Protein AF-A0A973PZE2-F1 (afdb_monomer_lite)

Secondary structure (DSSP, 8-state):
-HHHHHHHHHTTS-HHHHHHHH--STT-HHHHHHHHHHHT-------S----SPP--EEETTEEESSS--PPP-S-HHHH--

Sequence (82 aa):
MLGELREKARARLDPVHWDYFEGGAGDETAVAENVRAFARLALLPRVLRGAGPPDLAVELPGARAATPVLVAPTAFHRLAHP

Structure (mmCIF, N/CA/C/O backbone):
data_AF-A0A973PZE2-F1
#
_entry.id   AF-A0A973PZE2-F1
#
loop_
_atom_site.group_PDB
_atom_site.id
_atom_site.type_symbol
_atom_site.label_atom_id
_atom_site.label_alt_id
_atom_site.label_comp_id
_atom_site.label_asym_id
_atom_site.label_entity_id
_atom_site.label_seq_id
_atom_site.pdbx_PDB_ins_code
_atom_s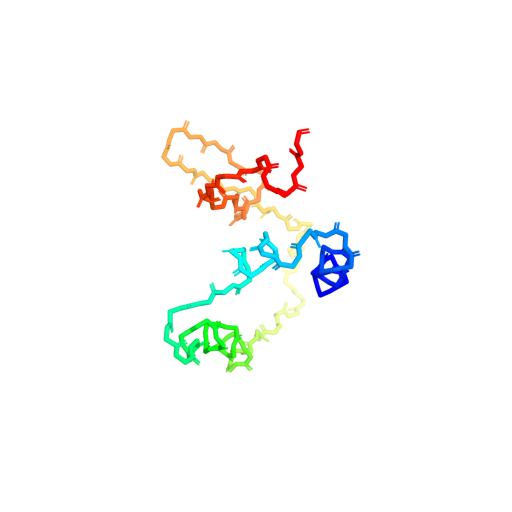ite.Cartn_x
_atom_site.Cartn_y
_atom_site.Cartn_z
_atom_site.occupancy
_atom_site.B_iso_or_equiv
_atom_site.auth_seq_id
_atom_site.auth_comp_id
_atom_site.auth_asym_id
_atom_site.auth_atom_id
_atom_site.pdbx_PDB_model_num
ATOM 1 N N . MET A 1 1 ? -12.155 0.066 -5.394 1.00 72.00 1 MET A N 1
ATOM 2 C CA . MET A 1 1 ? -11.448 1.352 -5.169 1.00 72.00 1 MET A CA 1
ATOM 3 C C . MET A 1 1 ? -9.979 1.336 -5.618 1.00 72.00 1 MET A C 1
ATOM 5 O O . MET A 1 1 ? -9.718 1.883 -6.675 1.00 72.00 1 MET A O 1
ATOM 9 N N . LEU A 1 2 ? -9.014 0.708 -4.917 1.00 88.00 2 LEU A N 1
ATOM 10 C CA . LEU A 1 2 ? -7.594 0.732 -5.354 1.00 88.00 2 LEU A CA 1
ATOM 11 C C . LEU A 1 2 ? -7.338 -0.032 -6.667 1.00 88.00 2 LEU A C 1
ATOM 13 O O . LEU A 1 2 ? -6.674 0.491 -7.555 1.00 88.00 2 LEU A O 1
ATOM 17 N N . GLY A 1 3 ? -7.926 -1.223 -6.830 1.00 92.19 3 GLY A N 1
ATOM 18 C CA . GLY A 1 3 ? -7.834 -1.977 -8.088 1.00 92.19 3 GLY A CA 1
ATOM 19 C C . GLY A 1 3 ? -8.427 -1.224 -9.287 1.00 92.19 3 GLY A C 1
ATOM 20 O O . GLY A 1 3 ? -7.862 -1.234 -10.368 1.00 92.19 3 GLY A O 1
ATOM 21 N N . GLU A 1 4 ? -9.512 -0.471 -9.091 1.00 96.62 4 GLU A N 1
ATOM 22 C CA . GLU A 1 4 ? -10.075 0.377 -10.153 1.00 96.62 4 GLU A CA 1
ATOM 23 C C . GLU A 1 4 ? -9.146 1.537 -10.531 1.00 96.62 4 GLU A C 1
ATOM 25 O O . GLU A 1 4 ? -9.081 1.914 -11.699 1.00 96.62 4 GLU A O 1
ATOM 30 N N . LEU A 1 5 ? -8.437 2.127 -9.561 1.00 95.69 5 LEU A N 1
ATOM 31 C CA . LEU A 1 5 ? -7.448 3.173 -9.836 1.00 95.69 5 LEU A CA 1
ATOM 32 C C . LEU A 1 5 ? -6.261 2.614 -10.622 1.00 95.69 5 LEU A C 1
ATOM 34 O O . LEU A 1 5 ? -5.824 3.249 -11.578 1.00 95.69 5 LEU A O 1
ATOM 38 N N . ARG A 1 6 ? -5.804 1.410 -10.266 1.00 95.69 6 ARG A N 1
ATOM 39 C CA . ARG A 1 6 ? -4.776 0.665 -10.998 1.00 95.69 6 ARG A CA 1
ATOM 40 C C . ARG A 1 6 ? -5.177 0.447 -12.460 1.00 95.69 6 ARG A C 1
ATOM 42 O O . ARG A 1 6 ? -4.424 0.822 -13.350 1.00 95.69 6 ARG A O 1
ATOM 49 N N . GLU A 1 7 ? -6.379 -0.067 -12.721 1.00 97.12 7 GLU A N 1
ATOM 50 C CA . GLU A 1 7 ? -6.852 -0.289 -14.098 1.00 97.12 7 GLU A CA 1
ATOM 51 C C . GLU A 1 7 ? -7.006 1.020 -14.885 1.00 97.12 7 GLU A C 1
ATOM 53 O O . GLU A 1 7 ? -6.644 1.098 -16.059 1.00 97.12 7 GLU A O 1
ATOM 58 N N . LYS A 1 8 ? -7.482 2.093 -14.239 1.00 96.69 8 LYS A N 1
ATOM 59 C CA . LYS A 1 8 ? -7.536 3.423 -14.866 1.00 96.69 8 LYS A CA 1
ATOM 60 C C . LYS A 1 8 ? -6.148 3.962 -15.203 1.00 96.69 8 LYS A C 1
ATOM 62 O O . LYS A 1 8 ? -6.006 4.612 -16.234 1.00 96.69 8 LYS A O 1
ATOM 67 N N . ALA A 1 9 ? -5.151 3.731 -14.351 1.00 96.31 9 ALA A N 1
ATOM 68 C CA . ALA A 1 9 ? -3.771 4.116 -14.621 1.00 96.31 9 ALA A CA 1
ATOM 69 C C . ALA A 1 9 ? -3.202 3.305 -15.793 1.00 96.31 9 ALA A C 1
ATOM 71 O O . ALA A 1 9 ? -2.707 3.901 -16.745 1.00 96.31 9 ALA A O 1
ATOM 72 N N . ARG A 1 10 ? -3.391 1.980 -15.797 1.00 97.06 10 ARG A N 1
ATOM 73 C CA . ARG A 1 10 ? -2.993 1.098 -16.904 1.00 97.06 10 ARG A CA 1
ATOM 74 C C . ARG A 1 10 ? -3.576 1.527 -18.249 1.00 97.06 10 ARG A C 1
ATOM 76 O O . ARG A 1 10 ? -2.894 1.462 -19.260 1.00 97.06 10 ARG A O 1
ATOM 83 N N . ALA A 1 11 ? -4.826 1.985 -18.261 1.00 97.25 11 ALA A N 1
ATOM 84 C CA . ALA A 1 11 ? -5.490 2.450 -19.477 1.00 97.25 11 ALA A CA 1
ATOM 85 C C . ALA A 1 11 ? -5.036 3.845 -19.957 1.00 97.25 11 ALA A C 1
ATOM 87 O O . ALA A 1 11 ? -5.357 4.226 -21.080 1.00 97.25 11 ALA A O 1
ATOM 88 N N . ARG A 1 12 ? -4.367 4.638 -19.109 1.00 96.50 12 ARG A N 1
ATOM 89 C CA . ARG A 1 12 ? -4.003 6.039 -19.396 1.00 96.50 12 ARG A CA 1
ATOM 90 C C . ARG A 1 12 ? -2.513 6.264 -19.603 1.00 96.50 12 ARG A C 1
ATOM 92 O O . ARG A 1 12 ? -2.150 7.214 -20.289 1.00 96.50 12 ARG A O 1
ATOM 99 N N . LEU A 1 13 ? -1.673 5.472 -18.948 1.00 97.38 13 LEU A N 1
ATOM 100 C CA . LEU A 1 13 ? -0.229 5.628 -19.013 1.00 97.38 13 LEU A CA 1
ATOM 101 C C . LEU A 1 13 ? 0.321 5.027 -20.303 1.00 97.38 13 LEU A C 1
ATOM 103 O O . LEU A 1 13 ? -0.205 4.039 -20.815 1.00 97.38 13 LEU A O 1
ATOM 107 N N . ASP A 1 14 ? 1.403 5.625 -20.802 1.00 97.44 14 ASP A N 1
ATOM 108 C CA . ASP A 1 14 ? 2.231 4.965 -21.808 1.00 97.44 14 ASP A CA 1
ATOM 109 C C . ASP A 1 14 ? 2.684 3.596 -21.261 1.00 97.44 14 ASP A C 1
ATOM 111 O O . ASP A 1 14 ? 3.038 3.525 -20.078 1.00 97.44 14 ASP A O 1
ATOM 115 N N . PRO A 1 15 ? 2.682 2.517 -22.066 1.00 97.12 15 PRO A N 1
ATOM 116 C CA . PRO A 1 15 ? 3.050 1.183 -21.595 1.00 97.12 15 PRO A CA 1
ATOM 117 C C . PRO A 1 15 ? 4.405 1.130 -20.880 1.00 97.12 15 PRO A C 1
ATOM 119 O O . PRO A 1 15 ? 4.526 0.462 -19.857 1.00 97.12 15 PRO A O 1
ATOM 122 N N . VAL A 1 16 ? 5.401 1.891 -21.345 1.00 96.94 16 VAL A N 1
ATOM 123 C CA . VAL A 1 16 ? 6.731 1.922 -20.717 1.00 96.94 16 VAL A CA 1
ATOM 124 C C . VAL A 1 16 ? 6.673 2.587 -19.341 1.00 96.94 16 VAL A C 1
ATOM 126 O O . VAL A 1 16 ? 7.345 2.160 -18.403 1.00 96.94 16 VAL A O 1
ATOM 129 N N . HIS A 1 17 ? 5.857 3.631 -19.190 1.00 97.19 17 HIS A N 1
ATOM 130 C CA . HIS A 1 17 ? 5.664 4.291 -17.898 1.00 97.19 17 HIS A CA 1
ATOM 131 C C . HIS A 1 17 ? 4.845 3.421 -16.944 1.00 97.19 17 HIS A C 1
ATOM 133 O O . HIS A 1 17 ? 5.125 3.399 -15.749 1.00 97.19 17 HIS A O 1
ATOM 139 N N . TRP A 1 18 ? 3.843 2.703 -17.459 1.00 97.50 18 TRP A N 1
ATOM 140 C CA . TRP A 1 18 ? 3.082 1.727 -16.685 1.00 97.50 18 TRP A CA 1
ATOM 141 C C . TRP A 1 18 ? 4.007 0.660 -16.096 1.00 97.50 18 TRP A C 1
ATOM 143 O O . TRP A 1 18 ? 3.990 0.460 -14.883 1.00 97.50 18 TRP A O 1
ATOM 153 N N . ASP A 1 19 ? 4.866 0.060 -16.921 1.00 96.25 19 ASP A N 1
ATOM 154 C CA . ASP A 1 19 ? 5.809 -0.971 -16.482 1.00 96.25 19 ASP A CA 1
ATOM 155 C C . ASP A 1 19 ? 6.804 -0.438 -15.437 1.00 96.25 19 ASP A C 1
ATOM 157 O O . ASP A 1 19 ? 7.158 -1.159 -14.508 1.00 96.25 19 ASP A O 1
ATOM 161 N N . TYR A 1 20 ? 7.202 0.840 -15.517 1.00 96.62 20 TYR A N 1
ATOM 162 C CA . TYR A 1 20 ? 8.055 1.466 -14.498 1.00 96.62 20 TYR A CA 1
ATOM 163 C C . TYR A 1 20 ? 7.405 1.496 -13.104 1.00 96.62 20 TYR A C 1
ATOM 165 O O . TYR A 1 20 ? 8.084 1.274 -12.102 1.00 96.62 20 TYR A O 1
ATOM 173 N N . PHE A 1 21 ? 6.107 1.805 -13.027 1.00 96.62 21 PHE A N 1
ATOM 174 C CA . PHE A 1 21 ? 5.396 1.903 -11.747 1.00 96.62 21 PHE A CA 1
ATOM 175 C C . PHE A 1 21 ? 4.873 0.560 -11.247 1.00 96.62 21 PHE A C 1
ATOM 177 O O . PHE A 1 21 ? 4.783 0.356 -10.038 1.00 96.62 21 PHE A O 1
ATOM 184 N N . GLU A 1 22 ? 4.477 -0.315 -12.166 1.00 96.06 22 GLU A N 1
ATOM 185 C CA . GLU A 1 22 ? 3.870 -1.598 -11.841 1.00 96.06 22 GLU A CA 1
ATOM 186 C C . GLU A 1 22 ? 4.910 -2.692 -11.575 1.00 96.06 22 GLU A C 1
ATOM 188 O O . GLU A 1 22 ? 4.663 -3.585 -10.765 1.00 96.06 22 GLU A O 1
ATOM 193 N N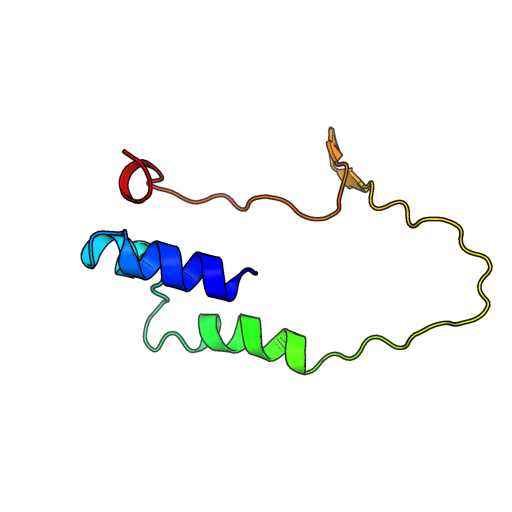 . GLY A 1 23 ? 6.064 -2.613 -12.239 1.00 95.50 23 GLY A N 1
ATOM 194 C CA . GLY A 1 23 ? 7.066 -3.668 -12.250 1.00 95.50 23 GLY A CA 1
ATOM 195 C C . GLY A 1 23 ? 7.740 -3.917 -10.901 1.00 95.50 23 GLY A C 1
ATOM 196 O O . GLY A 1 23 ? 8.012 -3.010 -10.109 1.00 95.50 23 GLY A O 1
ATOM 197 N N . GLY A 1 24 ? 8.060 -5.186 -10.664 1.00 96.62 24 GLY A N 1
ATOM 198 C CA . GLY A 1 24 ? 8.861 -5.660 -9.542 1.00 96.62 24 GLY A CA 1
ATOM 199 C C . GLY A 1 24 ? 10.252 -6.143 -9.960 1.00 96.62 24 GLY A C 1
ATOM 200 O O . GLY A 1 24 ? 10.659 -6.080 -11.116 1.00 96.62 24 GLY A O 1
ATOM 201 N N . ALA A 1 25 ? 11.013 -6.656 -8.994 1.00 97.62 25 ALA A N 1
ATOM 202 C CA . ALA A 1 25 ? 12.306 -7.274 -9.274 1.00 97.62 25 ALA A CA 1
ATOM 203 C C . ALA A 1 25 ? 12.140 -8.729 -9.746 1.00 97.62 25 ALA A C 1
ATOM 205 O O . ALA A 1 25 ? 11.455 -9.515 -9.086 1.00 97.62 25 ALA A O 1
ATOM 206 N N . GLY A 1 26 ? 12.841 -9.101 -10.824 1.00 97.19 26 GLY A N 1
ATOM 207 C CA . GLY A 1 26 ? 12.883 -10.474 -11.341 1.00 97.19 26 GLY A CA 1
ATOM 208 C C . GLY A 1 26 ? 11.488 -11.009 -11.664 1.00 97.19 26 GLY A C 1
ATOM 209 O O . GLY A 1 26 ? 10.698 -10.319 -12.292 1.00 97.19 26 GLY A O 1
ATOM 210 N N . ASP A 1 27 ? 11.167 -12.203 -11.167 1.00 97.44 27 ASP A N 1
ATOM 211 C CA . ASP A 1 27 ? 9.851 -12.841 -11.345 1.00 97.44 27 ASP A CA 1
ATOM 212 C C . ASP A 1 27 ? 8.734 -12.215 -10.480 1.00 97.44 27 ASP A C 1
ATOM 214 O O . ASP A 1 27 ? 7.684 -12.822 -10.271 1.00 97.44 27 ASP A O 1
ATOM 218 N N . GLU A 1 28 ? 8.984 -11.049 -9.874 1.00 97.62 28 GLU A N 1
ATOM 219 C CA . GLU A 1 28 ? 8.024 -10.246 -9.098 1.00 97.62 28 GLU A CA 1
ATOM 220 C C . GLU A 1 28 ? 7.372 -10.977 -7.912 1.00 97.62 28 GLU A C 1
ATOM 222 O O . GLU A 1 28 ? 6.380 -10.526 -7.330 1.00 97.62 28 GLU A O 1
ATOM 227 N N . THR A 1 29 ? 7.970 -12.093 -7.488 1.00 98.19 29 THR A N 1
ATOM 228 C CA . THR A 1 29 ? 7.422 -12.960 -6.437 1.00 98.19 29 THR A CA 1
ATOM 229 C C . THR A 1 29 ? 7.230 -12.192 -5.131 1.00 98.19 29 THR A C 1
ATOM 231 O O . THR A 1 29 ? 6.211 -12.357 -4.465 1.00 98.19 29 THR A O 1
ATOM 234 N N . ALA A 1 30 ? 8.168 -11.303 -4.790 1.00 97.88 30 ALA A N 1
ATOM 235 C CA . ALA A 1 30 ? 8.083 -10.478 -3.589 1.00 97.88 30 ALA A CA 1
ATOM 236 C C . ALA A 1 30 ? 6.915 -9.476 -3.636 1.00 97.88 30 ALA A C 1
ATOM 238 O O . ALA A 1 30 ? 6.211 -9.316 -2.642 1.00 97.88 30 ALA A O 1
ATOM 239 N N . VAL A 1 31 ? 6.667 -8.834 -4.784 1.00 96.88 31 VAL A N 1
ATOM 240 C CA . VAL A 1 31 ? 5.559 -7.875 -4.941 1.00 96.88 31 VAL A CA 1
ATOM 241 C C . VAL A 1 31 ? 4.218 -8.594 -4.800 1.00 96.88 31 VAL A C 1
ATOM 243 O O . VAL A 1 31 ? 3.353 -8.149 -4.042 1.00 96.88 31 VAL A O 1
ATOM 246 N N . ALA A 1 32 ? 4.073 -9.754 -5.447 1.00 96.50 32 ALA A N 1
ATOM 247 C CA . ALA A 1 32 ? 2.878 -10.581 -5.317 1.00 96.50 32 ALA A CA 1
ATOM 248 C C . ALA A 1 32 ? 2.673 -11.082 -3.875 1.00 96.50 32 ALA A C 1
ATOM 250 O O . ALA A 1 32 ? 1.550 -11.080 -3.361 1.00 96.50 32 ALA A O 1
ATOM 251 N N . GLU A 1 33 ? 3.748 -11.498 -3.204 1.00 98.19 33 GLU A N 1
ATOM 252 C CA . GLU A 1 33 ? 3.686 -12.031 -1.844 1.00 98.19 33 GLU A CA 1
ATOM 253 C C . GLU A 1 33 ? 3.360 -10.959 -0.799 1.00 98.19 33 GLU A C 1
ATOM 255 O O . GLU A 1 33 ? 2.576 -11.228 0.110 1.00 98.19 33 GLU A O 1
ATOM 260 N N . ASN A 1 34 ? 3.851 -9.726 -0.962 1.00 96.88 34 ASN A N 1
ATOM 261 C CA . ASN A 1 34 ? 3.512 -8.606 -0.079 1.00 96.88 34 ASN A CA 1
ATOM 262 C C . ASN A 1 34 ? 1.993 -8.392 0.025 1.00 96.88 34 ASN A C 1
ATOM 264 O O . ASN A 1 34 ? 1.477 -8.151 1.114 1.00 96.88 34 ASN A O 1
ATOM 268 N N . VAL A 1 35 ? 1.262 -8.526 -1.089 1.00 95.12 35 VAL A N 1
ATOM 269 C CA . VAL A 1 35 ? -0.206 -8.412 -1.107 1.00 95.12 35 VAL A CA 1
ATOM 270 C C . VAL A 1 35 ? -0.863 -9.653 -0.500 1.00 95.12 35 VAL A C 1
ATOM 272 O O . VAL A 1 35 ? -1.753 -9.536 0.346 1.00 95.12 35 VAL A O 1
ATOM 275 N N . ARG A 1 36 ? -0.419 -10.854 -0.895 1.00 97.56 36 ARG A N 1
ATOM 276 C CA . ARG A 1 36 ? -0.977 -12.124 -0.391 1.00 97.56 36 ARG A CA 1
ATOM 277 C C . ARG A 1 36 ? -0.798 -12.290 1.114 1.00 97.56 36 ARG A C 1
ATOM 279 O O . ARG A 1 36 ? -1.645 -12.910 1.756 1.00 97.56 36 ARG A O 1
ATOM 286 N N . ALA A 1 37 ? 0.259 -11.719 1.686 1.00 98.31 37 ALA A N 1
ATOM 287 C CA . ALA A 1 37 ? 0.535 -11.790 3.112 1.00 98.31 37 ALA A CA 1
ATOM 288 C C . ALA A 1 37 ? -0.606 -11.253 3.976 1.00 98.31 37 ALA A C 1
ATOM 290 O O . ALA A 1 37 ? -0.970 -11.886 4.969 1.00 98.31 37 ALA A O 1
ATOM 291 N N . PHE A 1 38 ? -1.235 -10.151 3.566 1.00 97.00 38 PHE A N 1
ATOM 292 C CA . PHE A 1 38 ? -2.357 -9.574 4.304 1.00 97.00 38 PHE A CA 1
ATOM 293 C C . PHE A 1 38 ? -3.596 -10.473 4.303 1.00 97.00 38 PHE A C 1
ATOM 295 O O . PHE A 1 38 ? -4.311 -10.512 5.299 1.00 97.00 38 PHE A O 1
ATOM 302 N N . ALA A 1 39 ? -3.826 -11.249 3.238 1.00 96.12 39 ALA A N 1
ATOM 303 C CA . ALA A 1 39 ? -4.966 -12.165 3.152 1.00 96.12 39 ALA A CA 1
ATOM 304 C C . ALA A 1 39 ? -4.873 -13.350 4.130 1.00 96.12 39 ALA A C 1
ATOM 306 O O . ALA A 1 39 ? -5.874 -14.014 4.391 1.00 96.12 39 ALA A O 1
ATOM 307 N N . ARG A 1 40 ? -3.684 -13.619 4.689 1.00 97.69 40 ARG A N 1
ATOM 308 C CA . ARG A 1 40 ? -3.494 -14.643 5.728 1.00 97.69 40 ARG A CA 1
ATOM 309 C C . ARG A 1 40 ? -3.891 -14.171 7.124 1.00 97.69 40 ARG A C 1
ATOM 311 O O . ARG A 1 40 ? -3.964 -14.990 8.037 1.00 97.69 40 ARG A O 1
ATOM 318 N N . LEU A 1 41 ? -4.106 -12.871 7.311 1.00 97.88 41 LEU A N 1
ATOM 319 C CA . LEU A 1 41 ? -4.454 -12.285 8.598 1.00 97.88 41 LEU A CA 1
ATOM 320 C C . LEU A 1 41 ? -5.961 -12.041 8.670 1.00 97.88 41 LEU A C 1
ATOM 322 O O . LEU A 1 41 ? -6.563 -11.497 7.747 1.00 97.88 41 LEU A O 1
ATOM 326 N N . ALA A 1 42 ? -6.563 -12.402 9.800 1.00 97.62 42 ALA A N 1
ATOM 327 C CA . ALA A 1 42 ? -7.953 -12.093 10.101 1.00 97.62 42 ALA A CA 1
ATOM 328 C C . ALA A 1 42 ? -8.026 -11.114 11.276 1.00 97.62 42 ALA A C 1
ATOM 330 O O . ALA A 1 42 ? -7.337 -11.279 12.284 1.00 97.62 42 ALA A O 1
ATOM 331 N N . LEU A 1 43 ? -8.891 -10.107 11.163 1.00 96.12 43 LEU A N 1
ATOM 332 C CA . LEU A 1 43 ? -9.248 -9.255 12.293 1.00 96.12 43 LEU A CA 1
ATOM 333 C C . LEU A 1 43 ? -10.326 -9.960 13.114 1.00 96.12 43 LEU A C 1
ATOM 335 O O . LEU A 1 43 ? -11.338 -10.375 12.557 1.00 96.12 43 LEU A O 1
ATOM 339 N N . LEU A 1 44 ? -10.134 -10.065 14.431 1.00 96.38 44 LEU A N 1
ATOM 340 C CA . LEU A 1 44 ? -11.161 -10.554 15.351 1.00 96.38 44 LEU A CA 1
ATOM 341 C C . LEU A 1 44 ? -12.046 -9.377 15.802 1.00 96.38 44 LEU A C 1
ATOM 343 O O . LEU A 1 44 ? -11.580 -8.550 16.594 1.00 96.38 44 LEU A O 1
ATOM 347 N N . PRO A 1 45 ? -13.310 -9.273 15.350 1.00 93.06 45 PRO A N 1
ATOM 348 C CA . PRO A 1 45 ? -14.169 -8.160 15.730 1.00 93.06 45 PRO A CA 1
ATOM 349 C C . PRO A 1 45 ? -14.505 -8.210 17.224 1.00 93.06 45 PRO A C 1
ATOM 351 O O . PRO A 1 45 ? -14.846 -9.258 17.771 1.00 93.06 45 PRO A O 1
ATOM 354 N N . ARG A 1 46 ? -14.433 -7.060 17.899 1.00 92.06 46 ARG A N 1
ATOM 355 C CA . ARG A 1 46 ? -14.763 -6.916 19.325 1.00 92.06 46 ARG A CA 1
ATOM 356 C C . ARG A 1 46 ? -16.054 -6.109 19.451 1.00 92.06 46 ARG A C 1
ATOM 358 O O . ARG A 1 46 ? -16.044 -4.901 19.237 1.00 92.06 46 ARG A O 1
ATOM 365 N N . VAL A 1 47 ? -17.155 -6.774 19.794 1.00 92.62 47 VAL A N 1
ATOM 366 C CA . VAL A 1 47 ? -18.491 -6.153 19.880 1.00 92.62 47 VAL A CA 1
ATOM 367 C C . VAL A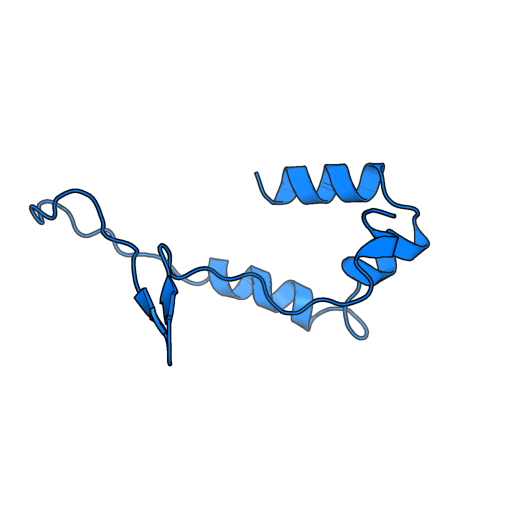 1 47 ? -18.791 -5.578 21.269 1.00 92.62 47 VAL A C 1
ATOM 369 O O . VAL A 1 47 ? -18.112 -5.905 22.242 1.00 92.62 47 VAL A O 1
ATOM 372 N N . LEU A 1 48 ? -19.806 -4.705 21.349 1.00 91.88 48 LEU A N 1
ATOM 373 C CA 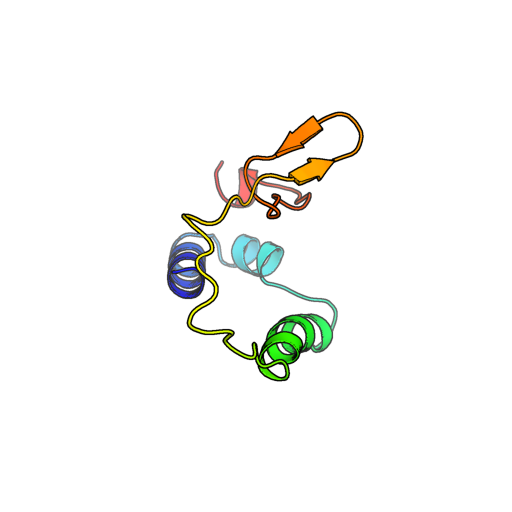. LEU A 1 48 ? -20.315 -4.089 22.589 1.00 91.88 48 LEU A CA 1
ATOM 374 C C . LEU A 1 48 ? -19.249 -3.338 23.413 1.00 91.88 48 LEU A C 1
ATOM 376 O O . LEU A 1 48 ? -19.278 -3.333 24.639 1.00 91.88 48 LEU A O 1
ATOM 380 N N . ARG A 1 49 ? -18.282 -2.695 22.744 1.00 89.56 49 ARG A N 1
ATOM 381 C CA . ARG A 1 49 ? -17.160 -2.010 23.413 1.00 89.56 49 ARG A CA 1
ATOM 382 C C . ARG A 1 49 ? -17.451 -0.576 23.853 1.00 89.56 49 ARG A C 1
ATOM 384 O O . ARG A 1 49 ? -16.633 -0.023 24.576 1.00 89.56 49 ARG A O 1
ATOM 391 N N . GLY A 1 50 ? -18.554 0.029 23.405 1.00 84.25 50 GLY A N 1
ATOM 392 C CA . GLY A 1 50 ? -18.880 1.429 23.714 1.00 84.25 50 GLY A CA 1
ATOM 393 C C . GLY A 1 50 ? -17.824 2.437 23.243 1.00 84.25 50 GLY A C 1
ATOM 394 O O . GLY A 1 50 ? -17.829 3.578 23.691 1.00 84.25 50 GLY A O 1
ATOM 395 N N . ALA A 1 51 ? -16.903 2.022 22.367 1.00 78.62 51 ALA A N 1
ATOM 396 C CA . ALA A 1 51 ? -15.951 2.922 21.742 1.00 78.62 51 ALA A CA 1
ATOM 397 C C . ALA A 1 51 ? -16.750 3.811 20.787 1.00 78.62 51 ALA A C 1
ATOM 399 O O . ALA A 1 51 ? -17.459 3.290 19.927 1.00 78.62 51 ALA A O 1
ATOM 400 N N . GLY A 1 52 ? -16.703 5.126 20.992 1.00 87.38 52 GLY A N 1
ATOM 401 C CA . GLY A 1 52 ? -17.307 6.101 20.087 1.00 87.38 52 GLY A CA 1
ATOM 402 C C . GLY A 1 52 ? -16.679 6.059 18.681 1.00 87.38 52 GLY A C 1
ATOM 403 O O . GLY A 1 52 ? -16.075 5.055 18.295 1.00 87.38 52 GLY A O 1
ATOM 404 N N . PRO A 1 53 ? -16.802 7.130 17.880 1.00 90.94 53 PRO A N 1
ATOM 405 C CA . PRO A 1 53 ? -16.153 7.165 16.572 1.00 90.94 53 PRO A CA 1
ATOM 406 C C . PRO A 1 53 ? -14.638 6.914 16.711 1.00 90.94 53 PRO A C 1
ATOM 408 O O . PRO A 1 53 ? -14.027 7.421 17.655 1.00 90.94 53 PRO A O 1
ATOM 411 N N . PRO A 1 54 ? -14.027 6.121 15.811 1.00 91.50 54 PRO A N 1
ATOM 412 C CA . PRO A 1 54 ? -12.602 5.831 15.885 1.00 91.50 54 PRO A CA 1
ATOM 413 C C . PRO A 1 54 ? -11.785 7.104 15.638 1.00 91.50 54 PRO A C 1
ATOM 415 O O . PRO A 1 54 ? -11.985 7.781 14.631 1.00 91.50 54 PRO A O 1
ATOM 418 N N . ASP A 1 55 ? -10.841 7.397 16.534 1.00 94.56 55 ASP A N 1
ATOM 419 C CA . ASP A 1 55 ? -9.772 8.360 16.272 1.00 94.56 55 ASP A CA 1
ATOM 420 C C . ASP A 1 55 ? -8.609 7.624 15.596 1.00 94.56 55 ASP A C 1
ATOM 422 O O . ASP A 1 55 ? -8.073 6.657 16.139 1.00 94.56 55 ASP A O 1
ATOM 426 N N . LEU A 1 56 ? -8.266 8.050 14.380 1.00 96.62 56 LEU A N 1
ATOM 427 C CA . LEU A 1 56 ? -7.178 7.481 13.582 1.00 96.62 56 LEU A CA 1
ATOM 428 C C . LEU A 1 56 ? -5.914 8.348 13.625 1.00 96.62 56 LEU A C 1
ATOM 430 O O . LEU A 1 56 ? -4.927 8.003 12.975 1.00 96.62 56 LEU A O 1
ATOM 434 N N . ALA A 1 57 ? -5.925 9.467 14.351 1.00 97.38 57 ALA A N 1
ATOM 435 C CA . ALA A 1 57 ? -4.768 10.338 14.423 1.00 97.38 57 ALA A CA 1
ATOM 436 C C . ALA A 1 57 ? -3.583 9.631 15.094 1.00 97.38 57 ALA A C 1
ATOM 438 O O . ALA A 1 57 ? -3.736 8.89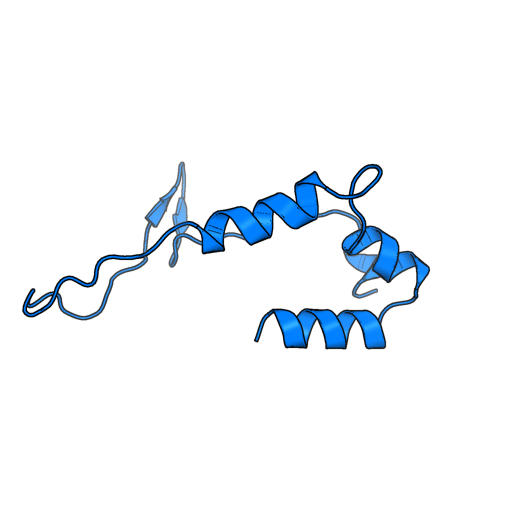9 16.073 1.00 97.38 57 ALA A O 1
ATOM 439 N N . VAL A 1 58 ? -2.383 9.884 14.575 1.00 97.62 58 VAL A N 1
ATOM 440 C CA . VAL A 1 58 ? -1.135 9.351 15.129 1.00 97.62 58 VAL A CA 1
ATOM 441 C C . VAL A 1 58 ? -0.088 10.448 15.250 1.00 97.62 58 VAL A C 1
ATOM 443 O O . VAL A 1 58 ? -0.011 11.352 14.416 1.00 97.62 58 VAL A O 1
ATOM 446 N N . GLU A 1 59 ? 0.731 10.355 16.292 1.00 97.94 59 GLU A N 1
ATOM 447 C CA . GLU A 1 59 ? 1.922 11.185 16.455 1.00 97.94 59 GLU A CA 1
ATOM 448 C C . GLU A 1 59 ? 3.108 10.487 15.781 1.00 97.94 59 GLU A C 1
ATOM 450 O O . GLU A 1 59 ? 3.384 9.310 16.018 1.00 97.94 59 GLU A O 1
ATOM 455 N N . LEU A 1 60 ? 3.808 11.222 14.929 1.00 95.25 60 LEU A N 1
ATOM 456 C CA . LEU A 1 60 ? 5.050 10.833 14.277 1.00 95.25 60 LEU A CA 1
ATOM 457 C C . LEU A 1 60 ? 6.184 11.697 14.842 1.00 95.25 60 LEU A C 1
ATOM 459 O O . LEU A 1 60 ? 5.929 12.782 15.375 1.00 95.25 60 LEU A O 1
ATOM 463 N N . PRO A 1 61 ? 7.453 11.280 14.713 1.00 96.25 61 PRO A N 1
ATOM 464 C CA . PRO A 1 61 ? 8.571 12.140 15.078 1.00 96.25 61 PRO A CA 1
ATOM 465 C C . PRO A 1 61 ? 8.474 13.509 14.380 1.00 96.25 61 PRO A C 1
ATOM 467 O O . PRO A 1 61 ? 8.635 13.613 13.167 1.00 96.25 61 PRO A O 1
ATOM 470 N N . GLY A 1 62 ? 8.180 14.557 15.156 1.00 95.12 62 GLY A N 1
ATOM 471 C CA . GLY A 1 62 ? 8.084 15.940 14.679 1.00 95.12 62 GLY A CA 1
ATOM 472 C C . GLY A 1 62 ? 6.776 16.344 13.985 1.00 95.12 62 GLY A C 1
ATOM 473 O O . GLY A 1 62 ? 6.697 17.479 13.522 1.00 95.12 62 GLY A O 1
ATOM 474 N N . ALA A 1 63 ? 5.755 15.482 13.902 1.00 95.31 63 ALA A N 1
ATOM 475 C CA . ALA A 1 63 ? 4.490 15.828 13.245 1.00 95.31 63 ALA A CA 1
ATOM 476 C C . ALA A 1 63 ? 3.304 14.992 13.742 1.00 95.31 63 ALA A C 1
ATOM 478 O O . ALA A 1 63 ? 3.463 13.832 14.100 1.00 95.31 63 ALA A O 1
ATOM 479 N N . ARG A 1 64 ? 2.090 15.545 13.649 1.00 97.31 64 ARG A N 1
ATOM 480 C CA . ARG A 1 64 ? 0.838 14.801 13.846 1.00 97.31 64 ARG A CA 1
ATOM 481 C C . ARG A 1 64 ? 0.186 14.501 12.500 1.00 97.31 64 ARG A C 1
ATOM 483 O O . ARG A 1 64 ? 0.015 15.408 11.686 1.00 97.31 64 ARG A O 1
ATOM 490 N N . ALA A 1 65 ? -0.221 13.254 12.280 1.00 97.25 65 ALA A N 1
ATOM 491 C CA . ALA A 1 65 ? -0.965 12.831 11.096 1.00 97.25 65 ALA A CA 1
ATOM 492 C C . ALA A 1 65 ? -2.423 12.514 11.454 1.00 97.25 65 ALA A C 1
ATOM 494 O O . ALA A 1 65 ? -2.709 11.959 12.512 1.00 97.25 65 ALA A O 1
ATOM 495 N N . ALA A 1 66 ? -3.355 12.844 10.556 1.00 97.19 66 ALA A N 1
ATOM 496 C CA . ALA A 1 66 ? -4.784 12.577 10.757 1.00 97.19 66 ALA A CA 1
ATOM 497 C C . ALA A 1 66 ? -5.152 11.084 10.641 1.00 97.19 66 ALA A C 1
ATOM 499 O O . ALA A 1 66 ? -6.214 10.678 11.101 1.00 97.19 66 ALA A O 1
ATOM 500 N N . THR A 1 67 ? -4.295 10.276 10.007 1.00 97.25 67 THR A N 1
ATOM 501 C CA . THR A 1 67 ? -4.472 8.825 9.837 1.00 97.25 67 THR A CA 1
ATOM 502 C C . THR A 1 67 ? -3.112 8.121 9.930 1.00 97.25 67 THR A C 1
ATOM 504 O O . THR A 1 67 ? -2.094 8.774 9.682 1.00 97.25 67 THR A O 1
ATOM 507 N N . PRO A 1 68 ? -3.055 6.800 10.188 1.00 96.19 68 PRO A N 1
ATOM 508 C CA . PRO A 1 68 ? -1.802 6.044 10.212 1.00 96.19 68 PRO A CA 1
ATOM 509 C C . PRO A 1 68 ? -1.323 5.619 8.809 1.00 96.19 68 PRO A C 1
ATOM 511 O O . PRO A 1 68 ? -0.568 4.657 8.683 1.00 96.19 68 PRO A O 1
ATOM 514 N N . VAL A 1 69 ? -1.784 6.282 7.744 1.00 95.94 69 VAL A N 1
ATOM 515 C CA . VAL A 1 69 ? -1.433 5.974 6.350 1.00 95.94 69 VAL A CA 1
ATOM 516 C C . VAL A 1 69 ? -0.707 7.167 5.738 1.00 95.94 69 VAL A C 1
ATOM 518 O O . VAL A 1 69 ? -1.146 8.308 5.867 1.00 95.94 69 VAL A O 1
ATOM 521 N N . LEU A 1 70 ? 0.406 6.895 5.058 1.00 94.12 70 LEU A N 1
ATOM 522 C CA . LEU A 1 70 ? 1.291 7.898 4.468 1.00 94.12 70 LEU A CA 1
ATOM 523 C C . LEU A 1 70 ? 1.590 7.548 3.007 1.00 94.12 70 LEU A C 1
ATOM 525 O O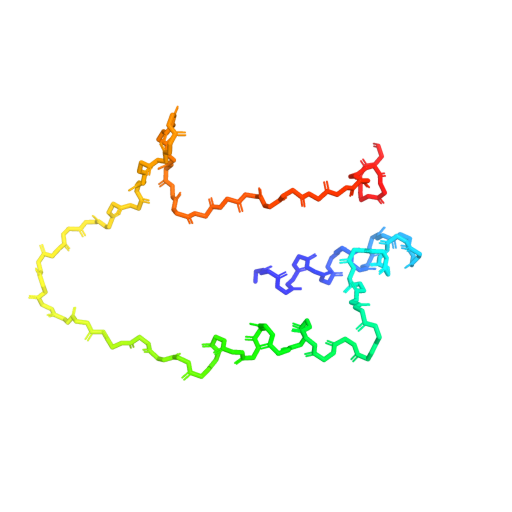 . LEU A 1 70 ? 1.538 6.381 2.614 1.00 94.12 70 LEU A O 1
ATOM 529 N N . VAL A 1 71 ? 1.942 8.557 2.210 1.00 94.50 71 VAL A N 1
ATOM 530 C CA . VAL A 1 71 ? 2.451 8.347 0.849 1.00 94.50 71 VAL A CA 1
ATOM 531 C C . VAL A 1 71 ? 3.932 7.986 0.936 1.00 94.50 71 VAL A C 1
ATOM 533 O O . VAL A 1 71 ? 4.741 8.778 1.417 1.00 94.50 71 VAL A O 1
ATOM 536 N N . ALA A 1 72 ? 4.283 6.784 0.482 1.00 95.88 72 ALA A N 1
ATOM 537 C CA . ALA A 1 72 ? 5.672 6.349 0.400 1.00 95.88 72 ALA A CA 1
ATOM 538 C C . ALA A 1 72 ? 6.451 7.172 -0.648 1.00 95.88 72 ALA A C 1
ATOM 540 O O . ALA A 1 72 ? 5.868 7.602 -1.651 1.00 95.88 72 ALA A O 1
ATOM 541 N N . PRO A 1 73 ? 7.766 7.383 -0.458 1.00 96.81 73 PRO A N 1
ATOM 542 C CA . PRO A 1 73 ? 8.586 8.065 -1.448 1.00 96.81 73 PRO A CA 1
ATOM 543 C C . PRO A 1 73 ? 8.608 7.264 -2.752 1.00 96.81 73 PRO A C 1
ATOM 545 O O . PRO A 1 73 ? 8.920 6.077 -2.772 1.00 96.81 73 PRO A O 1
ATOM 548 N N . THR A 1 74 ? 8.276 7.935 -3.848 1.00 96.69 74 THR A N 1
ATOM 549 C CA . THR A 1 74 ? 8.239 7.379 -5.205 1.00 96.69 74 THR A CA 1
ATOM 550 C C . THR A 1 74 ? 8.897 8.378 -6.150 1.00 96.69 74 THR A C 1
ATOM 552 O O . THR A 1 74 ? 8.830 9.585 -5.915 1.00 96.69 74 THR A O 1
ATOM 555 N N . ALA A 1 75 ? 9.576 7.897 -7.189 1.00 96.88 75 ALA A N 1
ATOM 556 C CA . ALA A 1 75 ? 10.314 8.744 -8.123 1.00 96.88 75 ALA A CA 1
ATOM 557 C C . ALA A 1 75 ? 9.538 8.971 -9.432 1.00 96.88 75 ALA A C 1
ATOM 559 O O . ALA A 1 75 ? 8.556 8.291 -9.718 1.00 96.88 75 ALA A O 1
ATOM 560 N N . PHE A 1 76 ? 10.002 9.943 -10.225 1.00 96.50 76 PHE A N 1
ATOM 561 C CA . PHE A 1 76 ? 9.545 10.210 -11.596 1.00 96.50 76 PHE A CA 1
ATOM 562 C C . PHE A 1 76 ? 8.033 10.439 -11.773 1.00 96.50 76 PHE A C 1
ATOM 564 O O . PHE A 1 76 ? 7.434 9.989 -12.745 1.00 96.50 76 PHE A O 1
ATOM 571 N N . HIS A 1 77 ? 7.406 11.224 -10.891 1.00 96.25 77 HIS A N 1
ATOM 572 C CA . HIS A 1 77 ? 5.960 11.509 -10.954 1.00 96.25 77 HIS A CA 1
ATOM 573 C C . HIS A 1 77 ? 5.489 12.115 -12.283 1.00 96.25 77 HIS A C 1
ATOM 575 O O . HIS A 1 77 ? 4.352 11.879 -12.681 1.00 96.25 77 HIS A O 1
ATOM 581 N N . ARG A 1 78 ? 6.368 12.816 -13.016 1.00 96.50 78 ARG A N 1
ATOM 582 C CA . ARG A 1 78 ? 6.062 13.342 -14.358 1.00 96.50 78 ARG A CA 1
ATOM 583 C C . ARG A 1 78 ? 5.796 12.269 -15.417 1.00 96.50 78 ARG A C 1
ATOM 585 O O . ARG A 1 78 ? 5.172 12.572 -16.424 1.00 96.50 78 ARG A O 1
ATOM 592 N N . LEU A 1 79 ? 6.217 11.022 -15.192 1.00 96.12 79 LEU A N 1
ATOM 593 C CA . LEU A 1 79 ? 5.837 9.900 -16.059 1.00 96.12 79 LEU A CA 1
ATOM 594 C C . LEU A 1 79 ? 4.361 9.520 -15.879 1.00 96.12 79 LEU A C 1
ATOM 596 O O . LEU A 1 79 ? 3.734 9.046 -16.824 1.00 96.12 79 LEU A O 1
ATOM 600 N N . ALA A 1 80 ? 3.810 9.746 -14.681 1.00 94.81 80 ALA A N 1
ATOM 601 C CA . ALA A 1 80 ? 2.404 9.504 -14.373 1.00 94.81 80 ALA A CA 1
ATOM 602 C C . ALA A 1 80 ? 1.513 10.717 -14.686 1.00 94.81 80 ALA A C 1
ATOM 604 O O . ALA A 1 80 ? 0.369 10.559 -15.112 1.00 94.81 80 ALA A O 1
ATOM 605 N N . HIS A 1 81 ? 2.031 11.927 -14.460 1.00 94.75 81 HIS A N 1
ATOM 606 C CA . HIS A 1 81 ? 1.334 13.180 -14.725 1.00 94.75 81 HIS A CA 1
ATOM 607 C C . HIS A 1 81 ? 2.340 14.293 -15.094 1.00 94.75 81 HIS A C 1
ATOM 609 O O . HIS A 1 81 ? 2.994 14.818 -14.188 1.00 94.75 81 HIS A O 1
ATOM 615 N N . PRO A 1 82 ? 2.517 14.601 -16.394 1.00 86.12 82 PRO A N 1
ATOM 616 C CA . PRO A 1 82 ? 3.543 15.529 -16.883 1.00 86.12 82 PRO A CA 1
ATOM 617 C C . PRO A 1 82 ? 3.309 16.993 -16.493 1.00 86.12 82 PRO A C 1
ATOM 619 O O . PRO A 1 82 ? 2.132 17.420 -16.454 1.00 86.12 82 PRO A O 1
#

pLDDT: mean 95.14, std 4.18, range [72.0, 98.31]

Foldseek 3Di:
DVVVVLVVLVVPADPVLNCVVVPDPDPCVVVVVVVVVVVVDDDDDDPPPPDDPDQQWDDDVVDIDSHPDDDDDDDDCVSSPD

Radius of gyration: 17.98 Å; chains: 1; bounding box: 33×31×46 Å